Protein AF-A0ABD5CEH4-F1 (afdb_monomer)

Sequence (118 aa):
MKKGNLWGLPVNLIAFSLVAGVTTIAAFKVYGEVLLHPEQISASFDSWMLVLIAAPTFAVATLGIDLVANFVSAAFDISNVFPRHISFGKGGYIAAIIALMLYPFAPSSASIEPVSML

Nearest PDB structures (foldseek):
  7lj4-assembly1_A  TM=3.516E-01  e=2.360E+00  Homo sapiens

pLDDT: mean 81.05, std 13.63, range [36.0, 94.94]

Mean predicted aligned error: 9.22 Å

InterPro domains:
  IPR001248 Purine-cytosine permease [PF02133] (3-105)
  IPR045225 Uracil/uridine/allantoin permease [PTHR30618] (4-106)

Secondary structure (DSSP, 8-state):
--SHHHHHHHHHHHHHHHHHHHHHHHHHHHHSS---SHHHHHHT-S-HHHHHHHHHHHHHHHHHHHIIIIIHHHHHHHHHHSTTT--HHHHHHHHHHHHHHHGGGS-HHHHHHHHHT-

Solvent-accessible surface area (backbone atoms only — not comparable to full-atom values): 6765 Å² total; per-residue (Å²): 142,72,70,72,65,62,52,49,52,58,52,50,49,52,53,49,51,50,54,49,52,53,49,53,55,50,47,34,72,74,68,76,47,87,76,88,48,73,66,60,59,30,70,70,47,92,44,70,71,54,28,67,53,42,48,57,50,51,50,51,52,54,52,48,51,52,41,55,62,53,48,50,50,47,8,48,57,51,11,64,74,43,61,92,82,28,47,57,69,56,13,36,54,52,42,51,51,51,51,60,64,45,56,84,70,50,55,69,69,73,70,47,54,80,59,79,76,106

Organism: NCBI:txid60548

Radius of gyration: 19.12 Å; Cα contacts (8 Å, |Δi|>4): 57; chains: 1; bounding box: 45×41×49 Å

Foldseek 3Di:
DPPPVPCVVVVVVVVVVVVVVVVQVVLCVVPVDRDPDQLVVLVPDPDPVSNVVSNVVSVCVVCVVCCVVPLQVQLVVQCVVPVVPRDSVNSSVVSVVVCVVCVVVPPVVVVCVVPVSD

Structure (mmCIF, N/CA/C/O backbone):
data_AF-A0ABD5CEH4-F1
#
_entry.id   AF-A0ABD5CEH4-F1
#
loop_
_atom_site.group_PDB
_atom_site.id
_atom_site.type_symbol
_atom_site.label_atom_id
_atom_site.label_alt_id
_atom_site.label_comp_id
_atom_site.label_asym_id
_atom_site.label_entity_id
_atom_site.label_seq_id
_atom_site.pdbx_PDB_ins_code
_atom_site.Cartn_x
_atom_site.Cartn_y
_atom_site.Cartn_z
_atom_site.occupancy
_atom_site.B_iso_or_equiv
_atom_site.auth_seq_id
_atom_site.auth_comp_id
_atom_site.auth_asym_id
_atom_site.auth_atom_id
_atom_site.pdbx_PDB_model_num
ATOM 1 N N . MET A 1 1 ? 20.301 18.070 -3.390 1.00 50.59 1 MET A N 1
ATOM 2 C CA . MET A 1 1 ? 18.941 18.180 -2.817 1.00 50.59 1 MET A CA 1
ATOM 3 C C . MET A 1 1 ? 18.793 17.118 -1.725 1.00 50.59 1 MET A C 1
ATOM 5 O O . MET A 1 1 ? 18.650 15.957 -2.062 1.00 50.59 1 MET A O 1
ATOM 9 N N . LYS A 1 2 ? 18.974 17.451 -0.435 1.00 58.16 2 LYS A N 1
ATOM 10 C CA . LYS A 1 2 ? 18.968 16.452 0.669 1.00 58.16 2 LYS A CA 1
ATOM 11 C C . LYS A 1 2 ? 18.094 16.823 1.880 1.00 58.16 2 LYS A C 1
ATOM 13 O O . LYS A 1 2 ? 17.885 15.981 2.737 1.00 58.16 2 LYS A O 1
ATOM 18 N N . LYS A 1 3 ? 17.570 18.055 1.967 1.00 58.28 3 LYS A N 1
ATOM 19 C CA . LYS A 1 3 ? 16.818 18.533 3.147 1.00 58.28 3 LYS A CA 1
ATOM 20 C C . LYS A 1 3 ? 15.293 18.361 3.053 1.00 58.28 3 LYS A C 1
ATOM 22 O O . LYS A 1 3 ? 14.663 18.235 4.092 1.00 58.28 3 LYS A O 1
ATOM 27 N N . GLY A 1 4 ? 14.715 18.297 1.847 1.00 61.53 4 GLY A N 1
ATOM 28 C CA . GLY A 1 4 ? 13.258 18.153 1.664 1.00 61.53 4 GLY A CA 1
ATOM 29 C C . GLY A 1 4 ? 12.714 16.776 2.070 1.00 61.53 4 GLY A C 1
ATOM 30 O O . GLY A 1 4 ? 11.738 16.694 2.802 1.00 61.53 4 GLY A O 1
ATOM 31 N N . ASN A 1 5 ? 13.396 15.694 1.676 1.00 65.38 5 ASN A N 1
ATOM 32 C CA . ASN A 1 5 ? 12.988 14.321 2.011 1.00 65.38 5 ASN A CA 1
ATOM 33 C C . ASN A 1 5 ? 13.370 13.897 3.443 1.00 65.38 5 ASN A C 1
ATOM 35 O O . ASN A 1 5 ? 12.772 12.984 4.001 1.00 65.38 5 ASN A O 1
ATOM 39 N N . LEU A 1 6 ? 14.374 14.552 4.042 1.00 75.00 6 LEU A N 1
ATOM 40 C CA . LEU A 1 6 ? 14.941 14.123 5.323 1.00 75.00 6 LEU A CA 1
ATOM 41 C C . LEU A 1 6 ? 13.972 14.308 6.492 1.00 75.00 6 LEU A C 1
ATOM 43 O O . LEU A 1 6 ? 13.957 13.469 7.378 1.00 75.00 6 LEU A O 1
ATOM 47 N N . TRP A 1 7 ? 13.180 15.383 6.492 1.00 81.31 7 TRP A N 1
ATOM 48 C CA . TRP A 1 7 ? 12.156 15.620 7.516 1.00 81.31 7 TRP A CA 1
ATOM 49 C C . TRP A 1 7 ? 10.764 15.157 7.083 1.00 81.31 7 TRP A C 1
ATOM 51 O O . TRP A 1 7 ? 9.970 14.781 7.938 1.00 81.31 7 TRP A O 1
ATOM 61 N N . GLY A 1 8 ? 10.488 15.114 5.774 1.00 82.69 8 GLY A N 1
ATOM 62 C CA . GLY A 1 8 ? 9.215 14.618 5.247 1.00 82.69 8 GLY A CA 1
ATOM 63 C C . GLY A 1 8 ? 8.941 13.168 5.646 1.00 82.69 8 GLY A C 1
ATOM 64 O O . GLY A 1 8 ? 7.859 12.872 6.136 1.00 82.69 8 GLY A O 1
ATOM 65 N N . LEU A 1 9 ? 9.940 12.286 5.528 1.00 86.44 9 LEU A N 1
ATOM 66 C CA . LEU A 1 9 ? 9.807 10.885 5.937 1.00 86.44 9 LEU A CA 1
ATOM 67 C C . LEU A 1 9 ? 9.532 10.707 7.445 1.00 86.44 9 LEU A C 1
ATOM 69 O O . LEU A 1 9 ? 8.490 10.147 7.775 1.00 86.44 9 LEU A O 1
ATOM 73 N N . PRO A 1 10 ? 10.385 11.171 8.381 1.00 88.31 10 PRO A N 1
ATOM 74 C CA . PRO A 1 10 ? 10.167 10.938 9.808 1.00 88.31 10 PRO A CA 1
ATOM 75 C C . PRO A 1 10 ? 8.915 11.635 10.342 1.00 88.31 10 PRO A C 1
ATOM 77 O O . PRO A 1 10 ? 8.198 11.038 11.137 1.00 88.31 10 PRO A O 1
ATOM 80 N N . VAL A 1 11 ? 8.600 12.857 9.898 1.00 90.81 11 VAL A N 1
ATOM 81 C CA . VAL A 1 11 ? 7.387 13.556 10.356 1.00 90.81 11 VAL A CA 1
ATOM 82 C C . VAL A 1 11 ? 6.131 12.834 9.874 1.00 90.81 11 VAL A C 1
ATOM 84 O O . VAL A 1 11 ? 5.219 12.618 10.670 1.00 90.81 11 VAL A O 1
ATOM 87 N N . ASN A 1 12 ? 6.097 12.407 8.608 1.00 91.12 12 ASN A N 1
ATOM 88 C CA . ASN A 1 12 ? 4.947 11.682 8.076 1.00 91.12 12 ASN A CA 1
ATOM 89 C C . ASN A 1 12 ? 4.789 10.307 8.740 1.00 91.12 12 ASN A C 1
ATOM 91 O O . ASN A 1 12 ? 3.673 9.915 9.058 1.00 91.12 12 ASN A O 1
ATOM 95 N N . LEU A 1 13 ? 5.895 9.607 9.022 1.00 91.06 13 LEU A N 1
ATOM 96 C CA . LEU A 1 13 ? 5.869 8.330 9.741 1.00 91.06 13 LEU A CA 1
ATOM 97 C C . LEU A 1 13 ? 5.372 8.475 11.185 1.00 91.06 13 LEU A C 1
ATOM 99 O O . LEU A 1 13 ? 4.585 7.646 11.631 1.00 91.06 13 LEU A O 1
ATOM 103 N N . ILE A 1 14 ? 5.794 9.518 11.908 1.00 94.38 14 ILE A N 1
ATOM 104 C CA . ILE A 1 14 ? 5.327 9.784 13.280 1.00 94.38 14 ILE A CA 1
ATOM 105 C C . ILE A 1 14 ? 3.839 10.150 13.288 1.00 94.38 14 ILE A C 1
ATOM 107 O O . ILE A 1 14 ? 3.082 9.655 14.119 1.00 94.38 14 ILE A O 1
ATOM 111 N N . ALA A 1 15 ? 3.400 11.006 12.364 1.00 94.31 15 ALA A N 1
ATOM 112 C CA . ALA A 1 15 ? 1.989 11.363 12.252 1.00 94.31 15 ALA A CA 1
ATOM 113 C C . ALA A 1 15 ? 1.131 10.139 11.894 1.00 94.31 15 ALA A C 1
ATOM 115 O O . ALA A 1 15 ? 0.104 9.896 12.526 1.00 94.31 15 ALA A O 1
ATOM 116 N N . PHE A 1 16 ? 1.581 9.338 10.925 1.00 90.06 16 PHE A N 1
ATOM 117 C CA . PHE A 1 16 ? 0.907 8.110 10.519 1.00 90.06 16 PHE A CA 1
ATOM 118 C C . PHE A 1 16 ? 0.815 7.103 11.669 1.00 90.06 16 PHE A C 1
ATOM 120 O O . PHE A 1 16 ? -0.263 6.572 11.922 1.00 90.06 16 PHE A O 1
ATOM 127 N N . SER A 1 17 ? 1.905 6.875 12.411 1.00 92.94 17 SER A N 1
ATOM 128 C CA . SER A 1 17 ? 1.906 5.931 13.534 1.00 92.94 17 SER A CA 1
ATOM 129 C C . SER A 1 17 ? 1.004 6.380 14.684 1.00 92.94 17 SER A C 1
ATOM 131 O O . SER A 1 17 ? 0.337 5.542 15.290 1.00 92.94 17 SER A O 1
ATOM 133 N N . LEU A 1 18 ? 0.913 7.689 14.950 1.00 94.94 18 LEU A N 1
ATOM 134 C CA . LEU A 1 18 ? -0.037 8.243 15.916 1.00 94.94 18 LEU A CA 1
ATOM 135 C C . LEU A 1 18 ? -1.486 7.996 15.491 1.00 94.94 18 LEU A C 1
ATOM 137 O O . LEU A 1 18 ? -2.273 7.495 16.292 1.00 94.9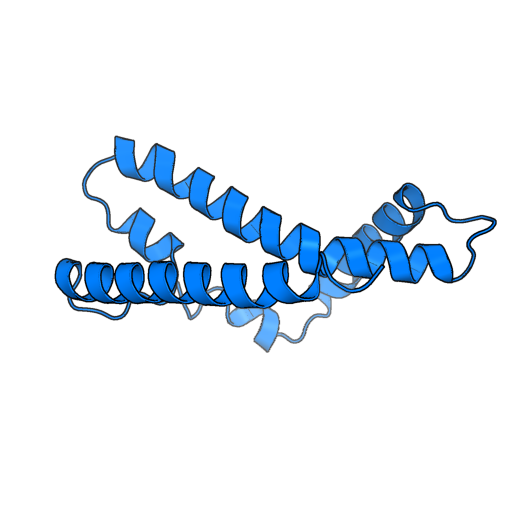4 18 LEU A O 1
ATOM 141 N N . VAL A 1 19 ? -1.841 8.316 14.243 1.00 91.19 19 VAL A N 1
ATOM 142 C CA . VAL A 1 19 ? -3.203 8.098 13.725 1.00 91.19 19 VAL A CA 1
ATOM 143 C C . VAL A 1 19 ? -3.554 6.611 13.738 1.00 91.19 19 VAL A C 1
ATOM 145 O O . VAL A 1 19 ? -4.631 6.249 14.211 1.00 91.19 19 VAL A O 1
ATOM 148 N N . ALA A 1 20 ? -2.640 5.750 13.286 1.00 88.50 20 ALA A N 1
ATOM 149 C CA . ALA A 1 20 ? -2.818 4.303 13.312 1.00 88.50 20 ALA A CA 1
ATOM 150 C C . ALA A 1 20 ? -3.047 3.800 14.746 1.00 88.50 20 ALA A C 1
ATOM 152 O O . ALA A 1 20 ? -4.0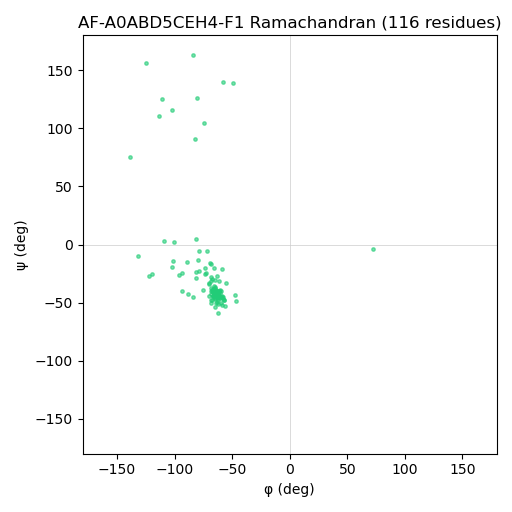65 3.169 15.015 1.00 88.50 20 ALA A O 1
ATOM 153 N N . GLY A 1 21 ? -2.172 4.163 15.691 1.00 90.06 21 GLY A N 1
ATOM 154 C CA . GLY A 1 21 ? -2.283 3.742 17.089 1.00 90.06 21 GLY A CA 1
ATOM 155 C C . GLY A 1 21 ? -3.570 4.216 17.768 1.00 90.06 21 GLY A C 1
ATOM 156 O O . GLY A 1 21 ? -4.240 3.426 18.432 1.00 90.06 21 GLY A O 1
ATOM 157 N N . VAL A 1 22 ? -3.964 5.479 17.572 1.00 91.56 22 VAL A N 1
ATOM 158 C CA . VAL A 1 22 ? -5.229 6.011 18.110 1.00 91.56 22 VAL A CA 1
ATOM 159 C C . VAL A 1 22 ? -6.428 5.267 17.521 1.00 91.56 22 VAL A C 1
ATOM 161 O O . VAL A 1 22 ? -7.344 4.913 18.263 1.00 91.56 22 VAL A O 1
ATOM 164 N N . THR A 1 23 ? -6.407 4.983 16.217 1.00 86.19 23 THR A N 1
ATOM 165 C CA . THR A 1 23 ? -7.488 4.258 15.536 1.00 86.19 23 THR A CA 1
ATOM 166 C C . THR A 1 23 ? -7.599 2.821 16.044 1.00 86.19 23 THR A C 1
ATOM 168 O O . THR A 1 23 ? -8.701 2.382 16.360 1.00 86.19 23 THR A O 1
ATOM 171 N N . THR A 1 24 ? -6.480 2.111 16.229 1.00 84.88 24 THR A N 1
ATOM 172 C CA . THR A 1 24 ? -6.469 0.754 16.802 1.00 84.88 24 THR A CA 1
ATOM 173 C C . THR A 1 24 ? -7.002 0.733 18.236 1.00 84.88 24 THR A C 1
ATOM 175 O O . THR A 1 24 ? -7.828 -0.111 18.574 1.00 84.88 24 THR A O 1
ATOM 178 N N . ILE A 1 25 ? -6.588 1.684 19.083 1.00 88.12 25 ILE A N 1
ATOM 179 C CA . ILE A 1 25 ? -7.075 1.781 20.471 1.00 88.12 25 ILE A CA 1
ATOM 180 C C . ILE A 1 25 ? -8.579 2.085 20.505 1.00 88.12 25 ILE A C 1
ATOM 182 O O . ILE A 1 25 ? -9.308 1.520 21.323 1.00 88.12 25 ILE A O 1
ATOM 186 N N . ALA A 1 26 ? -9.053 2.976 19.631 1.00 86.06 26 ALA A N 1
ATOM 187 C CA . ALA A 1 26 ? -10.469 3.307 19.522 1.00 86.06 26 ALA A CA 1
ATOM 188 C C . ALA A 1 26 ? -11.293 2.104 19.041 1.00 86.06 26 ALA A C 1
ATOM 190 O O . ALA A 1 26 ? -12.306 1.788 19.661 1.00 86.06 26 ALA A O 1
ATOM 191 N N . ALA A 1 27 ? -10.831 1.395 18.007 1.00 81.31 27 ALA A N 1
ATOM 192 C CA . ALA A 1 27 ? -11.478 0.187 17.503 1.00 81.31 27 ALA A CA 1
ATOM 193 C C . ALA A 1 27 ? -11.574 -0.898 18.587 1.00 81.31 27 ALA A C 1
ATOM 195 O O . ALA A 1 27 ? -12.655 -1.436 18.811 1.00 81.31 27 ALA A O 1
ATOM 196 N N . PHE A 1 28 ? -10.495 -1.138 19.342 1.00 82.81 28 PHE A N 1
ATOM 197 C CA . PHE A 1 28 ? -10.503 -2.091 20.457 1.00 82.81 28 PHE A CA 1
ATOM 198 C C . PHE A 1 28 ? -11.529 -1.725 21.541 1.00 82.81 28 PHE A C 1
ATOM 200 O O . PHE A 1 28 ? -12.228 -2.593 22.056 1.00 82.81 28 PHE A O 1
ATOM 207 N N . LYS A 1 29 ? -11.672 -0.433 21.874 1.00 85.25 29 LYS A N 1
ATOM 208 C CA . LYS A 1 29 ? -12.681 0.022 22.846 1.00 85.25 29 LYS A CA 1
ATOM 209 C C . LYS A 1 29 ? -14.123 -0.140 22.361 1.00 85.25 29 LYS A C 1
ATOM 211 O O . LYS A 1 29 ? -15.004 -0.278 23.203 1.00 85.25 29 LYS A O 1
ATOM 216 N N . VAL A 1 30 ? -14.363 -0.062 21.052 1.00 83.19 30 VAL A N 1
ATOM 217 C CA . VAL A 1 30 ? -15.708 -0.154 20.462 1.00 83.19 30 VAL A CA 1
ATOM 218 C C . VAL A 1 30 ? -16.125 -1.610 20.261 1.00 83.19 30 VAL A C 1
ATOM 220 O O . VAL A 1 30 ? -17.243 -1.964 20.621 1.00 83.19 30 VAL A O 1
ATOM 223 N N . TYR A 1 31 ? -15.233 -2.448 19.729 1.00 79.38 31 TYR A N 1
ATOM 224 C CA . TYR A 1 31 ? -15.564 -3.813 19.306 1.00 79.38 31 TYR A CA 1
ATOM 225 C C . TYR A 1 31 ? -15.131 -4.902 20.298 1.00 79.38 31 TYR A C 1
ATOM 227 O O . TYR A 1 31 ? -15.594 -6.031 20.202 1.00 79.38 31 TYR A O 1
ATOM 235 N N . GLY A 1 32 ? -14.270 -4.595 21.276 1.00 78.19 32 GLY A N 1
ATOM 236 C CA . GLY A 1 32 ? -13.832 -5.554 22.304 1.00 78.19 32 GLY A CA 1
ATOM 237 C C . GLY A 1 32 ? -12.873 -6.645 21.810 1.00 78.19 32 GLY A C 1
ATOM 238 O O . GLY A 1 32 ? -12.352 -7.414 22.617 1.00 78.19 32 GLY A 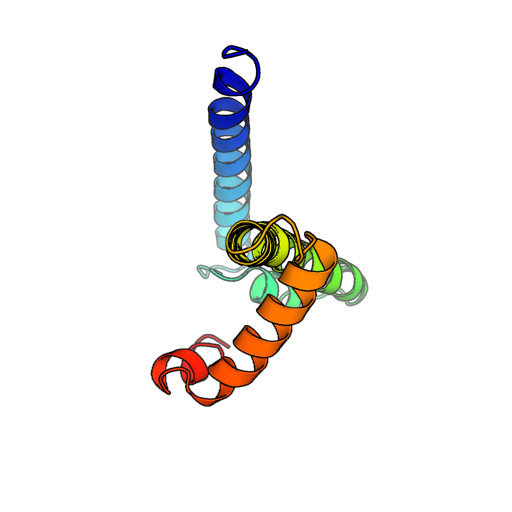O 1
ATOM 239 N N . GLU A 1 33 ? -12.593 -6.680 20.511 1.00 77.06 33 GLU A N 1
ATOM 240 C CA . GLU A 1 33 ? -11.649 -7.577 19.857 1.00 77.06 33 GLU A CA 1
ATOM 241 C C . GLU A 1 33 ? -10.611 -6.788 19.052 1.00 77.06 33 GLU A C 1
ATOM 243 O O . GLU A 1 33 ? -10.809 -5.625 18.682 1.00 77.06 33 GLU A O 1
ATOM 248 N N . VAL A 1 34 ? -9.454 -7.405 18.819 1.00 71.44 34 VAL A N 1
ATOM 249 C CA . VAL A 1 34 ? -8.390 -6.790 18.025 1.00 71.44 34 VAL A CA 1
ATOM 250 C C . VAL A 1 34 ? -8.709 -7.013 16.551 1.00 71.44 34 VAL A C 1
ATOM 252 O O . VAL A 1 34 ? -8.308 -8.014 15.966 1.00 71.44 34 VAL A O 1
ATOM 255 N N . LEU A 1 35 ? -9.433 -6.066 15.955 1.00 70.75 35 LEU A N 1
ATOM 256 C CA . LEU A 1 35 ? -9.642 -6.022 14.510 1.00 70.75 35 LEU A CA 1
ATOM 257 C C . LEU A 1 35 ? -8.352 -5.542 13.839 1.00 70.75 35 LEU A C 1
ATOM 259 O O . LEU A 1 35 ? -7.991 -4.365 13.919 1.00 70.75 35 LEU A O 1
ATOM 263 N N . LEU A 1 36 ? -7.631 -6.480 13.224 1.00 69.25 36 LEU A N 1
ATOM 264 C CA . LEU A 1 36 ? -6.368 -6.212 12.530 1.00 69.25 36 LEU A CA 1
ATOM 265 C C . LEU A 1 36 ? -6.590 -5.672 11.116 1.00 69.25 36 LEU A C 1
ATOM 267 O O . LEU A 1 36 ? -5.724 -4.978 10.584 1.00 69.25 36 LEU A O 1
ATOM 271 N N . HIS A 1 37 ? -7.755 -5.959 10.537 1.00 70.06 37 HIS A N 1
ATOM 272 C CA . HIS A 1 37 ? -8.065 -5.634 9.157 1.00 70.06 37 HIS A CA 1
ATOM 273 C C . HIS A 1 37 ? -9.132 -4.527 9.066 1.00 70.06 37 HIS A C 1
ATOM 275 O O . HIS A 1 37 ? -10.211 -4.648 9.656 1.00 70.06 37 HIS A O 1
ATOM 281 N N . PRO A 1 38 ? -8.865 -3.423 8.346 1.00 67.00 38 PRO A N 1
ATOM 282 C CA . PRO A 1 38 ? -9.788 -2.291 8.245 1.00 67.00 38 PRO A CA 1
ATOM 283 C C . PRO A 1 38 ? -11.123 -2.638 7.565 1.00 67.00 38 PRO A C 1
ATOM 285 O O . PRO A 1 38 ? -12.151 -2.030 7.867 1.00 67.00 38 PRO A O 1
ATOM 288 N N . GLU A 1 39 ? -11.146 -3.638 6.688 1.00 74.19 39 GLU A N 1
ATOM 289 C CA . GLU A 1 39 ? -12.360 -4.154 6.058 1.00 74.19 39 GLU A CA 1
ATOM 290 C C . GLU A 1 39 ? -13.316 -4.788 7.075 1.00 74.19 39 GLU A C 1
ATOM 292 O O . GLU A 1 39 ? -14.523 -4.547 6.995 1.00 74.19 39 GLU A O 1
ATOM 297 N N . GLN A 1 40 ? -12.790 -5.491 8.084 1.00 73.44 40 GLN A N 1
ATOM 298 C CA . GLN A 1 40 ? -13.589 -6.076 9.164 1.00 73.44 40 GLN A CA 1
ATOM 299 C C . GLN A 1 40 ? -14.265 -4.972 9.986 1.00 73.44 40 GLN A C 1
ATOM 301 O O . GLN A 1 40 ? -15.446 -5.063 10.301 1.00 73.44 40 GLN A O 1
ATOM 306 N N . ILE A 1 41 ? -13.558 -3.864 10.232 1.00 75.19 41 ILE A N 1
ATOM 307 C CA . ILE A 1 41 ? -14.113 -2.686 10.918 1.00 75.19 41 ILE A CA 1
ATOM 308 C C . ILE A 1 41 ? -15.278 -2.083 10.123 1.00 75.19 41 ILE A C 1
ATOM 310 O O . ILE A 1 41 ? -16.274 -1.671 10.714 1.00 75.19 41 ILE A O 1
ATOM 314 N N . SER A 1 42 ? -15.163 -2.029 8.791 1.00 74.69 42 SER A N 1
ATOM 315 C CA . SER A 1 42 ? -16.221 -1.484 7.934 1.00 74.69 42 SER A CA 1
ATOM 316 C C . SER A 1 42 ? -17.467 -2.372 7.875 1.00 74.69 42 SER A C 1
ATOM 318 O O . SER A 1 42 ? -18.575 -1.847 7.787 1.00 74.69 42 SER A O 1
ATOM 320 N N . ALA A 1 43 ? -17.293 -3.695 7.954 1.00 75.25 43 ALA A N 1
ATOM 321 C CA . ALA A 1 43 ? -18.384 -4.667 7.960 1.00 75.25 43 ALA A CA 1
ATOM 322 C C . ALA A 1 43 ? -19.152 -4.685 9.292 1.00 75.25 43 ALA A C 1
ATOM 324 O O . ALA A 1 43 ? -20.339 -5.001 9.309 1.00 75.25 43 ALA A O 1
ATOM 325 N N . SER A 1 44 ? -18.499 -4.288 10.386 1.00 74.94 44 SER A N 1
ATOM 326 C CA . SER A 1 44 ? -19.091 -4.214 11.727 1.00 74.94 44 SER A CA 1
ATOM 327 C C . SER A 1 44 ? -19.912 -2.942 11.990 1.00 74.94 44 SER A C 1
ATOM 329 O O . SER A 1 44 ? -20.360 -2.727 13.114 1.00 74.94 44 SER A O 1
ATOM 331 N N . PHE A 1 45 ? -20.117 -2.073 10.992 1.00 81.81 45 PHE A N 1
ATOM 332 C CA . PHE A 1 45 ? -20.956 -0.882 11.148 1.00 81.81 45 PHE A CA 1
ATOM 333 C C . PHE A 1 45 ? -22.452 -1.202 11.013 1.00 81.81 45 PHE A C 1
ATOM 335 O O . PHE A 1 45 ? -22.909 -1.656 9.968 1.00 81.81 45 PHE A O 1
ATOM 342 N N . ASP A 1 46 ? -23.246 -0.812 12.013 1.00 79.19 46 ASP A N 1
ATOM 343 C CA . ASP A 1 46 ? -24.711 -0.987 12.006 1.00 79.19 46 ASP A CA 1
ATOM 344 C C . ASP A 1 46 ? -25.447 -0.100 10.978 1.00 79.19 46 ASP A C 1
ATOM 346 O O . ASP A 1 46 ? -26.621 -0.312 10.669 1.00 79.19 46 ASP A O 1
ATOM 350 N N . SER A 1 47 ? -24.783 0.932 10.444 1.00 88.19 47 SER A N 1
ATOM 351 C CA . SER A 1 47 ? -25.378 1.881 9.496 1.00 88.19 47 SER A CA 1
ATOM 352 C C . SER A 1 47 ? -24.950 1.588 8.064 1.00 88.19 47 SER A C 1
ATOM 354 O O . SER A 1 47 ? -23.791 1.790 7.697 1.00 88.19 47 SER A O 1
ATOM 356 N N . TRP A 1 48 ? -25.914 1.229 7.213 1.00 84.81 48 TRP A N 1
ATOM 357 C CA . TRP A 1 48 ? -25.684 0.963 5.787 1.00 84.81 48 TRP A CA 1
ATOM 358 C C . TRP A 1 48 ? -25.006 2.134 5.051 1.00 84.81 48 TRP A C 1
ATOM 360 O O . TRP A 1 48 ? -24.206 1.913 4.145 1.00 84.81 48 TRP A O 1
ATOM 370 N N . MET A 1 49 ? -25.283 3.380 5.457 1.00 89.25 49 MET A N 1
ATOM 371 C CA . MET A 1 49 ? -24.660 4.575 4.875 1.00 89.25 49 MET A CA 1
ATOM 372 C C . MET A 1 49 ? -23.161 4.635 5.203 1.00 89.25 49 MET A C 1
ATOM 374 O O . MET A 1 49 ? -22.353 4.998 4.351 1.00 89.25 49 MET A O 1
ATOM 378 N N . LEU A 1 50 ? -22.783 4.262 6.432 1.00 87.12 50 LEU A N 1
ATOM 379 C CA . LEU A 1 50 ? -21.381 4.216 6.849 1.00 87.12 50 LEU A CA 1
ATOM 380 C C . LEU A 1 50 ? -20.636 3.103 6.118 1.00 87.12 50 LEU A C 1
ATOM 382 O O . LEU A 1 50 ? -19.543 3.353 5.620 1.00 87.12 50 LEU A O 1
ATOM 386 N N . VAL A 1 51 ? -21.246 1.923 5.978 1.00 87.56 51 VAL A N 1
ATOM 387 C CA . VAL A 1 51 ? -20.683 0.810 5.196 1.00 87.56 51 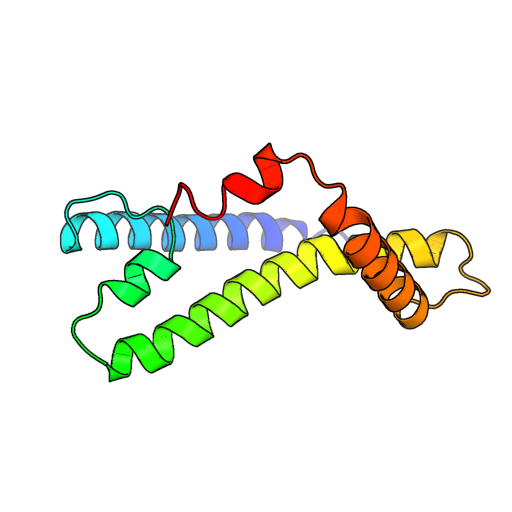VAL A CA 1
ATOM 388 C C . VAL A 1 51 ? -20.435 1.238 3.747 1.00 87.56 51 VAL A C 1
ATOM 390 O O . VAL A 1 51 ? -19.341 1.032 3.222 1.00 87.56 51 VAL A O 1
ATOM 393 N N . LEU A 1 52 ? -21.415 1.896 3.114 1.00 88.50 52 LEU A N 1
ATOM 394 C CA . LEU A 1 52 ? -21.334 2.317 1.713 1.00 88.50 52 LEU A CA 1
ATOM 395 C C . LEU A 1 52 ? -20.189 3.303 1.445 1.00 88.50 52 LEU A C 1
ATOM 397 O O . LEU A 1 52 ? -19.633 3.302 0.353 1.00 88.50 52 LEU A O 1
ATOM 401 N N . ILE A 1 53 ? -19.836 4.144 2.417 1.00 89.81 53 ILE A N 1
ATOM 402 C CA . ILE A 1 53 ? -18.733 5.106 2.284 1.00 89.81 53 ILE A CA 1
ATOM 403 C C . ILE A 1 53 ? -17.405 4.468 2.709 1.00 89.81 53 ILE A C 1
ATOM 405 O O . ILE A 1 53 ? -16.384 4.649 2.042 1.00 89.81 53 ILE A O 1
ATOM 409 N N . ALA A 1 54 ? -17.404 3.709 3.804 1.00 86.44 54 ALA A N 1
ATOM 410 C CA . ALA A 1 54 ? -16.198 3.134 4.385 1.00 86.44 54 ALA A CA 1
ATOM 411 C C . ALA A 1 54 ? -15.588 2.048 3.497 1.00 86.44 54 ALA A C 1
ATOM 413 O O . ALA A 1 54 ? -14.392 2.106 3.222 1.00 86.44 54 ALA A O 1
ATOM 414 N N . ALA A 1 55 ? -16.393 1.108 2.998 1.00 85.50 55 ALA A N 1
ATOM 415 C CA . ALA A 1 55 ? -15.909 0.001 2.178 1.00 85.50 55 ALA A CA 1
ATOM 416 C C . ALA A 1 55 ? -15.124 0.462 0.928 1.00 85.50 55 ALA A C 1
ATOM 418 O O . ALA A 1 55 ? -13.974 0.045 0.773 1.00 85.50 55 ALA A O 1
ATOM 419 N N . PRO A 1 56 ? -15.641 1.358 0.057 1.00 88.62 56 PRO A N 1
ATOM 420 C CA . PRO A 1 56 ? -14.868 1.840 -1.086 1.00 88.62 56 PRO A CA 1
ATOM 421 C C . PRO A 1 56 ? -13.692 2.726 -0.671 1.00 88.62 56 PRO A C 1
ATOM 423 O O . PRO A 1 56 ? -12.663 2.696 -1.338 1.00 88.62 56 PRO A O 1
ATOM 426 N N . THR A 1 57 ? -13.800 3.485 0.425 1.00 89.88 57 THR A N 1
ATOM 427 C CA . THR A 1 57 ? -12.681 4.300 0.925 1.00 89.88 57 THR A CA 1
ATOM 428 C C . THR A 1 57 ? -11.505 3.417 1.329 1.00 89.88 57 THR A C 1
ATOM 430 O O . THR A 1 57 ? -10.381 3.668 0.898 1.00 89.88 57 THR A O 1
ATOM 433 N N . PHE A 1 58 ? -11.757 2.359 2.102 1.00 84.81 58 PHE A N 1
ATOM 434 C CA . PHE A 1 58 ? -10.724 1.403 2.490 1.00 84.81 58 PHE A CA 1
ATOM 435 C C . PHE A 1 58 ? -10.196 0.624 1.291 1.00 84.81 58 PHE A C 1
ATOM 437 O O . PHE A 1 58 ? -8.983 0.528 1.133 1.00 84.81 58 PHE A O 1
ATOM 444 N N . ALA A 1 59 ? -11.071 0.156 0.396 1.00 85.88 59 ALA A N 1
ATOM 445 C CA . ALA A 1 59 ? -10.644 -0.534 -0.816 1.00 85.88 59 ALA A CA 1
ATOM 446 C C . ALA A 1 59 ? -9.702 0.339 -1.663 1.00 85.88 59 ALA A C 1
ATOM 448 O O . ALA A 1 59 ? -8.632 -0.113 -2.057 1.00 85.88 59 ALA A O 1
ATOM 449 N N . VAL A 1 60 ? -10.056 1.605 -1.903 1.00 90.12 60 VAL A N 1
ATOM 450 C CA . VAL A 1 60 ? -9.215 2.539 -2.667 1.00 90.12 60 VAL A CA 1
ATOM 451 C C . VAL A 1 60 ? -7.929 2.884 -1.919 1.00 90.12 60 VAL A C 1
ATOM 453 O O . VAL A 1 60 ? -6.883 2.981 -2.555 1.00 90.12 60 VAL A O 1
ATOM 456 N N . ALA A 1 61 ? -7.971 3.058 -0.596 1.00 88.38 61 ALA A N 1
ATOM 457 C CA . ALA A 1 61 ? -6.780 3.352 0.197 1.00 88.38 61 ALA A CA 1
ATOM 458 C C . ALA A 1 61 ? -5.774 2.191 0.160 1.00 88.38 61 ALA A C 1
ATOM 460 O O . ALA A 1 61 ? -4.611 2.411 -0.175 1.00 88.38 61 ALA A O 1
ATOM 461 N N . THR A 1 62 ? -6.224 0.965 0.434 1.00 83.38 62 THR A N 1
ATOM 462 C CA . THR A 1 62 ? -5.376 -0.235 0.434 1.00 83.38 62 THR A CA 1
ATOM 463 C C . THR A 1 62 ? -4.846 -0.522 -0.968 1.00 83.38 62 THR A C 1
ATOM 465 O O . THR A 1 62 ? -3.634 -0.542 -1.174 1.00 83.38 62 THR A O 1
ATOM 468 N N . LEU A 1 63 ? -5.734 -0.618 -1.969 1.00 86.12 63 LEU A N 1
ATOM 469 C CA . LEU A 1 63 ? -5.320 -0.853 -3.355 1.00 86.12 63 LEU A CA 1
ATOM 470 C C . LEU A 1 63 ? -4.413 0.263 -3.870 1.00 86.12 63 LEU A C 1
ATOM 472 O O . LEU A 1 63 ? -3.457 -0.011 -4.581 1.00 86.12 63 LEU A O 1
ATOM 476 N N . GLY A 1 64 ? -4.695 1.518 -3.525 1.00 87.62 64 GLY A N 1
ATOM 477 C CA . GLY A 1 64 ? -3.908 2.662 -3.965 1.00 87.62 64 GLY A CA 1
ATOM 478 C C . GLY A 1 64 ? -2.485 2.634 -3.419 1.00 87.62 64 GLY A C 1
ATOM 479 O O . GLY A 1 64 ? -1.539 2.823 -4.182 1.00 87.62 64 GLY A O 1
ATOM 480 N N . ILE A 1 65 ? -2.322 2.376 -2.119 1.00 86.75 65 ILE A N 1
ATOM 481 C CA . ILE A 1 65 ? -1.004 2.328 -1.475 1.00 86.75 65 ILE A CA 1
ATOM 482 C C . ILE A 1 65 ? -0.206 1.127 -1.988 1.00 86.75 65 ILE A C 1
ATOM 484 O O . ILE A 1 65 ? 0.938 1.308 -2.407 1.00 86.75 65 ILE A O 1
ATOM 488 N N . ASP A 1 66 ? -0.807 -0.064 -2.032 1.00 85.06 66 ASP A N 1
ATOM 489 C CA . ASP A 1 66 ? -0.118 -1.285 -2.463 1.00 85.06 66 ASP A CA 1
ATOM 490 C C . ASP A 1 66 ? 0.221 -1.261 -3.955 1.00 85.06 66 ASP A C 1
ATOM 492 O O . ASP A 1 66 ? 1.323 -1.655 -4.348 1.00 85.06 66 ASP A O 1
ATOM 496 N N . LEU A 1 67 ? -0.687 -0.747 -4.795 1.00 87.44 67 LEU A N 1
ATOM 497 C CA . LEU A 1 67 ? -0.429 -0.561 -6.220 1.00 87.44 67 LEU A CA 1
ATOM 498 C C . LEU A 1 67 ? 0.716 0.431 -6.410 1.00 87.44 67 LEU A C 1
ATOM 500 O O . LEU A 1 67 ? 1.687 0.127 -7.092 1.00 87.44 67 LEU A O 1
ATOM 504 N N . VAL A 1 68 ? 0.665 1.608 -5.789 1.00 86.69 68 VAL A N 1
ATOM 505 C CA .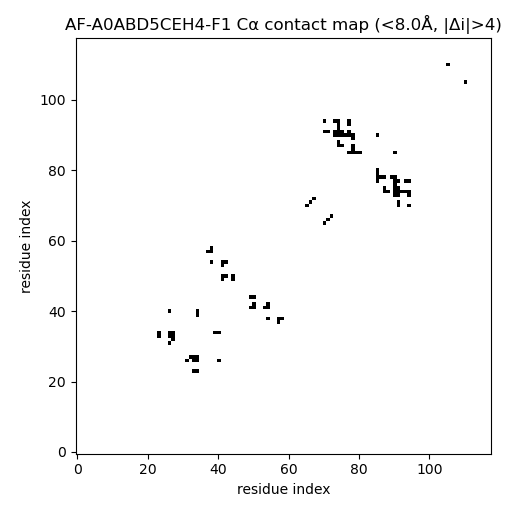 VAL A 1 68 ? 1.736 2.594 -5.970 1.00 86.69 68 VAL A CA 1
ATOM 506 C C . VAL A 1 68 ? 3.069 2.075 -5.428 1.00 86.69 68 VAL A C 1
ATOM 508 O O . VAL A 1 68 ? 4.088 2.263 -6.084 1.00 86.69 68 VAL A O 1
ATOM 511 N N . ALA A 1 69 ? 3.090 1.390 -4.286 1.00 87.62 69 ALA A N 1
ATOM 512 C CA . ALA A 1 69 ? 4.328 0.883 -3.703 1.00 87.62 69 ALA A CA 1
ATOM 513 C C . ALA A 1 69 ? 4.953 -0.246 -4.541 1.00 87.62 69 ALA A C 1
ATOM 515 O O . ALA A 1 69 ? 6.133 -0.180 -4.888 1.00 87.62 69 ALA A O 1
ATOM 516 N N . ASN A 1 70 ? 4.165 -1.261 -4.904 1.00 87.44 70 ASN A N 1
ATOM 517 C CA . ASN A 1 70 ? 4.685 -2.486 -5.510 1.00 87.44 70 ASN A CA 1
ATOM 518 C C . ASN A 1 70 ? 4.676 -2.443 -7.047 1.00 87.44 70 ASN A C 1
ATOM 520 O O . ASN A 1 70 ? 5.638 -2.875 -7.686 1.00 87.44 70 ASN A O 1
ATOM 524 N N . PHE A 1 71 ? 3.627 -1.893 -7.671 1.00 90.69 71 PHE A N 1
ATOM 525 C CA . PHE A 1 71 ? 3.512 -1.863 -9.136 1.00 90.69 71 PHE A CA 1
ATOM 526 C C . PHE A 1 71 ? 4.423 -0.813 -9.771 1.00 90.69 71 PHE A C 1
ATOM 528 O O . PHE A 1 71 ? 5.035 -1.082 -10.804 1.00 90.69 71 PHE A O 1
ATOM 535 N N . VAL A 1 72 ? 4.562 0.370 -9.161 1.00 89.19 72 VAL A N 1
ATOM 536 C CA . VAL A 1 72 ? 5.414 1.434 -9.722 1.00 89.19 72 VAL A CA 1
ATOM 537 C C . VAL A 1 72 ? 6.877 1.003 -9.738 1.00 89.19 72 VAL A C 1
ATOM 539 O O . VAL A 1 72 ? 7.532 1.190 -10.761 1.00 89.19 72 VAL A O 1
ATOM 542 N N . SER A 1 73 ? 7.375 0.377 -8.663 1.00 91.00 73 SER A N 1
ATOM 543 C CA . SER A 1 73 ? 8.745 -0.154 -8.631 1.00 91.00 73 SER A CA 1
ATOM 544 C C . SER A 1 73 ? 8.960 -1.196 -9.727 1.00 91.00 73 SER A C 1
ATOM 546 O O . SER A 1 73 ? 9.868 -1.039 -10.535 1.00 91.00 73 SER A O 1
ATOM 548 N N . ALA A 1 74 ? 8.074 -2.193 -9.840 1.00 89.69 74 ALA A N 1
ATOM 549 C CA . ALA A 1 74 ? 8.184 -3.231 -10.867 1.00 89.69 74 ALA A CA 1
ATOM 550 C C . ALA A 1 74 ? 8.141 -2.661 -12.299 1.00 89.69 74 ALA A C 1
ATOM 552 O O . ALA A 1 74 ? 8.918 -3.062 -13.168 1.00 89.69 74 ALA A O 1
ATOM 553 N N . ALA A 1 75 ? 7.262 -1.688 -12.555 1.00 91.44 75 ALA A N 1
ATOM 554 C CA . ALA A 1 75 ? 7.178 -1.010 -13.845 1.00 91.44 75 ALA A CA 1
ATOM 555 C C . ALA A 1 75 ? 8.467 -0.235 -14.173 1.00 91.44 75 ALA A C 1
ATOM 557 O O . ALA A 1 75 ? 8.922 -0.250 -15.324 1.00 91.44 75 ALA A O 1
ATOM 558 N N . PHE A 1 76 ? 9.074 0.420 -13.177 1.00 92.56 76 PHE A N 1
ATOM 559 C CA . PHE A 1 76 ? 10.370 1.082 -13.327 1.00 92.56 76 PHE A CA 1
ATOM 560 C C . PHE A 1 76 ? 11.505 0.087 -13.563 1.00 92.56 76 PHE A C 1
ATOM 562 O O . PHE A 1 76 ? 12.295 0.308 -14.482 1.00 92.56 76 PHE A O 1
ATOM 569 N N . ASP A 1 77 ? 11.551 -1.012 -12.811 1.00 92.62 77 ASP A N 1
ATOM 570 C CA . ASP A 1 77 ? 12.576 -2.046 -12.944 1.00 92.62 77 ASP A CA 1
ATOM 571 C C . ASP A 1 77 ? 12.598 -2.611 -14.370 1.00 92.62 77 ASP A C 1
ATOM 573 O O . ASP A 1 77 ? 13.649 -2.628 -15.010 1.00 92.62 77 ASP A O 1
ATOM 577 N N . ILE A 1 78 ? 11.431 -2.957 -14.932 1.00 91.31 78 ILE A N 1
ATOM 578 C CA . ILE A 1 78 ? 11.309 -3.465 -16.311 1.00 91.31 78 ILE A CA 1
ATOM 579 C C . ILE A 1 78 ? 11.675 -2.399 -17.348 1.00 91.31 78 ILE A C 1
ATOM 581 O O . ILE A 1 78 ? 12.354 -2.686 -18.338 1.00 91.31 78 ILE A O 1
ATOM 585 N N . SER A 1 79 ? 11.255 -1.153 -17.129 1.00 90.88 79 SER A N 1
ATOM 586 C CA . SER A 1 79 ? 11.580 -0.049 -18.041 1.00 90.88 79 SER A CA 1
ATOM 587 C C . SER A 1 79 ? 13.081 0.241 -18.077 1.00 90.88 79 SER A C 1
ATOM 589 O O . SER A 1 79 ? 13.611 0.636 -19.114 1.00 90.88 79 SER A O 1
ATOM 591 N N . ASN A 1 80 ? 13.785 -0.001 -16.970 1.00 91.62 80 ASN A N 1
ATOM 592 C CA . ASN A 1 80 ? 15.222 0.218 -16.866 1.00 91.62 80 ASN A CA 1
ATOM 593 C C . ASN A 1 80 ? 16.067 -0.912 -17.488 1.00 91.62 80 ASN A C 1
ATOM 595 O O . ASN A 1 80 ? 17.254 -0.705 -17.733 1.00 91.62 80 ASN A O 1
ATOM 599 N N . VAL A 1 81 ? 15.481 -2.076 -17.806 1.00 90.31 81 VAL A N 1
ATOM 600 C CA . VAL A 1 81 ? 16.194 -3.168 -18.503 1.00 90.31 81 VAL A CA 1
ATOM 601 C C . VAL A 1 81 ? 16.576 -2.753 -19.929 1.00 90.31 81 VAL A C 1
ATOM 603 O O . VAL A 1 81 ? 17.702 -2.977 -20.366 1.00 90.31 81 VAL A O 1
ATOM 606 N N . PHE A 1 82 ? 15.661 -2.104 -20.656 1.00 88.56 82 PHE A N 1
ATOM 607 C CA . PHE A 1 82 ? 15.914 -1.570 -22.001 1.00 88.56 82 PHE A CA 1
ATOM 608 C C . PHE A 1 82 ? 15.274 -0.182 -22.171 1.00 88.56 82 PHE A C 1
ATOM 610 O O . PHE A 1 82 ? 14.286 -0.036 -22.901 1.00 88.56 82 PHE A O 1
ATOM 617 N N . PRO A 1 83 ? 15.870 0.874 -21.584 1.00 83.75 83 PRO A N 1
ATOM 618 C CA . PRO A 1 83 ? 15.255 2.203 -21.497 1.00 83.75 83 PRO A CA 1
ATOM 619 C C . PRO A 1 83 ? 15.068 2.888 -22.858 1.00 83.75 83 PRO A C 1
ATOM 621 O O . PRO A 1 83 ? 14.242 3.784 -23.002 1.00 83.75 83 PRO A O 1
ATOM 624 N N . ARG A 1 84 ? 15.805 2.455 -23.891 1.00 86.19 84 ARG A N 1
ATOM 625 C CA . ARG A 1 84 ? 15.626 2.938 -25.272 1.00 86.19 84 ARG A CA 1
ATOM 626 C C . ARG A 1 84 ? 14.368 2.400 -25.964 1.00 86.19 84 ARG A C 1
ATOM 628 O O . ARG A 1 84 ? 13.937 2.998 -26.942 1.00 86.19 84 ARG A O 1
ATOM 635 N N . HIS A 1 85 ? 13.797 1.292 -25.489 1.00 86.75 85 HIS A N 1
ATOM 636 C CA . HIS A 1 85 ? 12.696 0.590 -26.167 1.00 86.75 85 HIS A CA 1
ATOM 637 C C . HIS A 1 85 ? 11.442 0.444 -25.291 1.00 86.75 85 HIS A C 1
ATOM 639 O O . HIS A 1 85 ? 10.323 0.375 -25.817 1.00 86.75 85 HIS A O 1
ATOM 645 N N . ILE A 1 86 ? 11.615 0.424 -23.967 1.00 89.12 86 ILE A N 1
ATOM 646 C CA . ILE A 1 86 ? 10.558 0.209 -22.981 1.00 89.12 86 ILE A CA 1
ATOM 647 C C . ILE A 1 86 ? 10.372 1.497 -22.176 1.00 89.12 86 ILE A C 1
ATOM 649 O O . ILE A 1 86 ? 11.236 1.901 -21.406 1.00 89.12 86 ILE A O 1
ATOM 653 N N . SER A 1 87 ? 9.233 2.157 -22.377 1.00 90.75 87 SER A N 1
ATOM 654 C CA . SER A 1 87 ? 8.803 3.287 -21.550 1.00 90.75 87 SER A CA 1
ATOM 655 C C . SER A 1 87 ? 8.085 2.791 -20.295 1.00 90.75 87 SER A C 1
ATOM 657 O O . SER A 1 87 ? 7.578 1.673 -20.295 1.00 90.75 87 SER A O 1
ATOM 659 N N . PHE A 1 88 ? 7.942 3.648 -19.277 1.00 88.81 88 PHE A N 1
ATOM 660 C CA . PHE A 1 88 ? 7.207 3.333 -18.041 1.00 88.81 88 PHE A CA 1
ATOM 661 C C . PHE A 1 88 ? 5.834 2.693 -18.296 1.00 88.81 88 PHE A C 1
ATOM 663 O O . PHE A 1 88 ? 5.495 1.688 -17.683 1.00 88.81 88 PHE A O 1
ATOM 670 N N . GLY A 1 89 ? 5.072 3.214 -19.265 1.00 90.75 89 GLY A N 1
ATOM 671 C CA . GLY A 1 89 ? 3.783 2.630 -19.643 1.00 90.75 89 GLY A CA 1
ATOM 672 C C .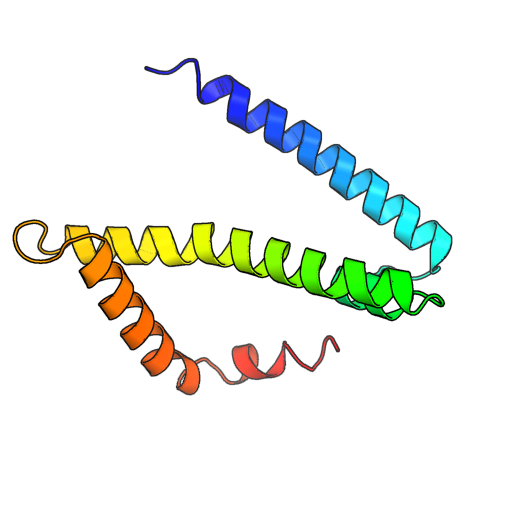 GLY A 1 89 ? 3.911 1.201 -20.184 1.00 90.75 89 GLY A C 1
ATOM 673 O O . GLY A 1 89 ? 3.185 0.313 -19.748 1.00 90.75 89 GLY A O 1
ATOM 674 N N . LYS A 1 90 ? 4.868 0.947 -21.089 1.00 90.94 90 LYS A N 1
ATOM 675 C CA . LYS A 1 90 ? 5.128 -0.407 -21.613 1.00 90.94 90 LYS A CA 1
ATOM 676 C C . LYS A 1 90 ? 5.653 -1.345 -20.523 1.00 90.94 90 LYS A C 1
ATOM 678 O O . LYS A 1 90 ? 5.215 -2.488 -20.462 1.00 90.94 90 LYS A O 1
ATOM 683 N N . GLY A 1 91 ? 6.548 -0.863 -19.662 1.00 91.06 91 GLY A N 1
ATOM 684 C CA . GLY A 1 91 ? 7.057 -1.605 -18.511 1.00 91.06 91 GLY A CA 1
ATOM 685 C C . GLY A 1 91 ? 5.946 -1.974 -17.532 1.00 91.06 91 GLY A C 1
ATOM 686 O O . GLY A 1 91 ? 5.900 -3.112 -17.085 1.00 91.06 91 GLY A O 1
ATOM 687 N N . GLY A 1 92 ? 4.992 -1.070 -17.291 1.00 91.88 92 GLY A N 1
ATOM 688 C CA . GLY A 1 92 ? 3.794 -1.339 -16.496 1.00 91.88 92 GLY A CA 1
ATOM 689 C C . GLY A 1 92 ? 2.894 -2.416 -17.103 1.00 91.88 92 GLY A C 1
ATOM 690 O O . GLY A 1 92 ? 2.475 -3.326 -16.393 1.00 91.88 92 GLY A O 1
ATOM 691 N N . TYR A 1 93 ? 2.642 -2.383 -18.418 1.00 93.50 93 TYR A N 1
ATOM 692 C CA . TYR A 1 93 ? 1.885 -3.454 -19.085 1.00 93.50 93 TYR A CA 1
ATOM 693 C C . TYR A 1 93 ? 2.587 -4.811 -18.986 1.00 93.50 93 TYR A C 1
ATOM 695 O O . TYR A 1 93 ? 1.943 -5.814 -18.688 1.00 93.50 93 TYR A O 1
ATOM 703 N N . ILE A 1 94 ? 3.904 -4.850 -19.200 1.00 90.81 94 ILE A N 1
ATOM 704 C CA . ILE A 1 94 ? 4.685 -6.086 -19.076 1.00 90.81 94 ILE A CA 1
ATOM 705 C C . ILE A 1 94 ? 4.663 -6.586 -17.622 1.00 90.81 94 ILE A C 1
ATOM 707 O O . ILE A 1 94 ? 4.415 -7.768 -17.402 1.00 90.81 94 ILE A O 1
ATOM 711 N N . ALA A 1 95 ? 4.843 -5.699 -16.635 1.00 90.81 95 ALA A N 1
ATOM 712 C CA . ALA A 1 95 ? 4.757 -6.034 -15.212 1.00 90.81 95 ALA A CA 1
ATOM 713 C C . ALA A 1 95 ? 3.392 -6.639 -14.855 1.00 90.81 95 ALA A C 1
ATOM 715 O O . ALA A 1 95 ? 3.337 -7.672 -14.194 1.00 90.81 95 ALA A O 1
ATOM 716 N N . ALA A 1 96 ? 2.299 -6.040 -15.338 1.00 89.94 96 ALA A N 1
ATOM 717 C CA . ALA A 1 96 ? 0.945 -6.539 -15.111 1.00 89.94 96 ALA A CA 1
ATOM 718 C C . ALA A 1 96 ? 0.726 -7.933 -15.722 1.00 89.94 96 ALA A C 1
ATOM 720 O O . ALA A 1 96 ? 0.152 -8.803 -15.071 1.00 89.94 96 ALA A O 1
ATOM 721 N N . ILE A 1 97 ? 1.210 -8.170 -16.947 1.00 92.62 97 ILE A N 1
ATOM 722 C CA . ILE A 1 97 ? 1.097 -9.478 -17.613 1.00 92.62 97 ILE A CA 1
ATOM 723 C C . ILE A 1 97 ? 1.891 -10.543 -16.853 1.00 92.62 97 ILE A C 1
ATOM 725 O O . ILE A 1 97 ? 1.380 -11.636 -16.620 1.00 92.62 97 ILE A O 1
ATOM 729 N N . ILE A 1 98 ? 3.120 -10.227 -16.439 1.00 89.25 98 ILE A N 1
ATOM 730 C CA . ILE A 1 98 ? 3.958 -11.141 -15.655 1.00 89.25 98 ILE A CA 1
ATOM 731 C C . ILE A 1 98 ? 3.293 -11.449 -14.310 1.00 89.25 98 ILE A C 1
ATOM 733 O O . ILE A 1 98 ? 3.205 -12.614 -13.935 1.00 89.25 98 ILE A O 1
ATOM 737 N N . ALA A 1 99 ? 2.772 -10.436 -13.613 1.00 87.06 99 ALA A N 1
ATOM 738 C CA . ALA A 1 99 ? 2.058 -10.623 -12.353 1.00 87.06 99 ALA A CA 1
ATOM 739 C C . ALA A 1 99 ? 0.831 -11.535 -12.521 1.00 87.06 99 ALA A C 1
ATOM 741 O O . ALA A 1 99 ? 0.653 -12.467 -11.741 1.00 87.06 99 ALA A O 1
ATOM 742 N N . LEU A 1 100 ? 0.034 -11.327 -13.576 1.00 87.56 100 LEU A N 1
ATOM 743 C CA . LEU A 1 100 ? -1.120 -12.172 -13.896 1.00 87.56 100 LEU A CA 1
ATOM 744 C C . LEU A 1 100 ? -0.704 -13.621 -14.196 1.00 87.56 100 LEU A C 1
ATOM 746 O O . LEU A 1 100 ? -1.372 -14.555 -13.764 1.00 87.56 100 LEU A O 1
ATOM 750 N N . MET A 1 101 ? 0.398 -13.813 -14.925 1.00 88.38 101 MET A N 1
ATOM 751 C CA . MET A 1 101 ? 0.916 -15.1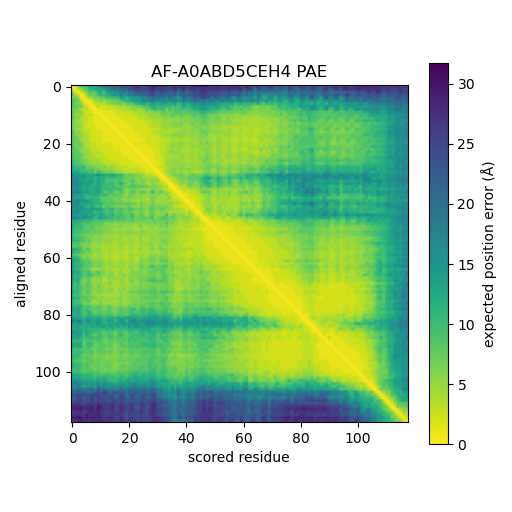45 -15.244 1.00 88.38 101 MET A CA 1
ATOM 752 C C . MET A 1 101 ? 1.494 -15.865 -14.028 1.00 88.38 101 MET A C 1
ATOM 754 O O . MET A 1 101 ? 1.384 -17.082 -13.963 1.00 88.38 101 MET A O 1
ATOM 758 N N . LEU A 1 102 ? 2.100 -15.146 -13.081 1.00 85.19 102 LEU A N 1
ATOM 759 C CA . LEU A 1 102 ? 2.686 -15.725 -11.870 1.00 85.19 102 LEU A CA 1
ATOM 760 C C . LEU A 1 102 ? 1.653 -15.993 -10.772 1.00 85.19 102 LEU A C 1
ATOM 762 O O . LEU A 1 102 ? 1.844 -16.930 -10.002 1.00 85.19 102 LEU A O 1
ATOM 766 N N . TYR A 1 103 ? 0.560 -15.225 -10.720 1.00 82.00 103 TYR A N 1
ATOM 767 C CA . TYR A 1 103 ? -0.527 -15.411 -9.753 1.00 82.00 103 TYR A CA 1
ATOM 768 C C . TYR A 1 103 ? -1.004 -16.874 -9.601 1.00 82.00 103 TYR A C 1
ATOM 770 O O . TYR A 1 103 ? -1.045 -17.351 -8.469 1.00 82.00 103 TYR A O 1
ATOM 778 N N . PRO A 1 104 ? -1.290 -17.642 -10.675 1.00 83.06 104 PRO A N 1
ATOM 779 C CA . PRO A 1 104 ? -1.713 -19.042 -10.549 1.00 83.06 104 PRO A CA 1
ATOM 780 C C . PRO A 1 104 ? -0.622 -20.000 -10.042 1.00 83.06 104 PRO A C 1
ATOM 782 O O . PRO A 1 104 ? -0.945 -21.107 -9.623 1.00 83.06 104 PRO A O 1
ATOM 785 N N . PHE A 1 105 ? 0.654 -19.606 -10.086 1.00 79.69 105 PHE A N 1
ATOM 786 C CA . PHE A 1 105 ? 1.783 -20.402 -9.587 1.00 79.69 105 PHE A CA 1
ATOM 787 C C . PHE A 1 105 ? 2.258 -19.952 -8.203 1.00 79.69 105 PHE A C 1
ATOM 789 O O . PHE A 1 105 ? 3.243 -20.491 -7.691 1.00 79.69 105 PHE A O 1
ATOM 796 N N . ALA A 1 1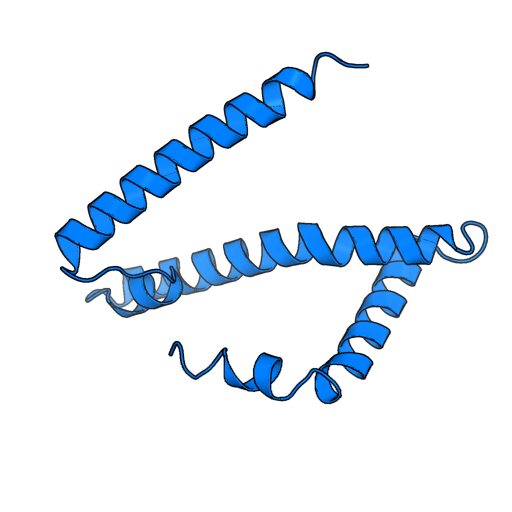06 ? 1.591 -18.962 -7.599 1.00 75.75 106 ALA A N 1
ATOM 797 C CA . ALA A 1 106 ? 1.866 -18.575 -6.229 1.00 75.75 106 ALA A CA 1
ATOM 798 C C . ALA A 1 106 ? 1.663 -19.797 -5.310 1.00 75.75 106 ALA A C 1
ATOM 800 O O . ALA A 1 106 ? 0.729 -20.575 -5.532 1.00 75.75 10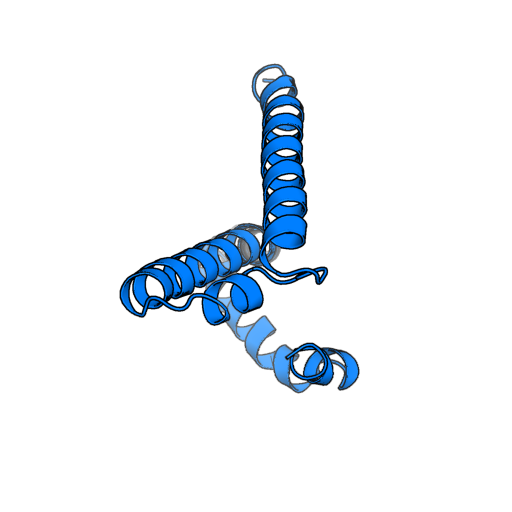6 ALA A O 1
ATOM 801 N N . PRO A 1 107 ? 2.531 -20.004 -4.299 1.00 74.56 107 PRO A N 1
ATOM 802 C CA . PRO A 1 107 ? 2.390 -21.113 -3.365 1.00 74.56 107 PRO A CA 1
ATOM 803 C C . PRO A 1 107 ? 0.963 -21.171 -2.829 1.00 74.56 107 PRO A C 1
ATOM 805 O O . PRO A 1 107 ? 0.391 -20.136 -2.497 1.00 74.56 107 PRO A O 1
ATOM 808 N N . SER A 1 108 ? 0.394 -22.366 -2.695 1.00 61.22 108 SER A N 1
ATOM 809 C CA . SER A 1 108 ? -0.977 -22.522 -2.202 1.00 61.22 108 SER A CA 1
ATOM 810 C C . SER A 1 108 ? -1.178 -21.931 -0.798 1.00 61.22 108 SER A C 1
ATOM 812 O O . SER A 1 108 ? -2.292 -21.568 -0.443 1.00 61.22 108 SER A O 1
ATOM 814 N N . SER A 1 109 ? -0.110 -21.750 -0.013 1.00 53.97 109 SER A N 1
ATOM 815 C CA . SER A 1 109 ? -0.141 -20.970 1.229 1.00 53.97 109 SER A CA 1
ATOM 816 C C . SER A 1 109 ? -0.438 -19.482 0.996 1.00 53.97 109 SER A C 1
ATOM 818 O O . SER A 1 109 ? -1.204 -18.905 1.750 1.00 53.97 109 SER A O 1
ATOM 820 N N . ALA A 1 110 ? 0.060 -18.874 -0.083 1.00 54.62 110 ALA A N 1
ATOM 821 C CA . ALA A 1 110 ? -0.220 -17.483 -0.449 1.00 54.62 110 ALA A CA 1
ATOM 822 C C . ALA A 1 110 ? -1.652 -17.271 -0.981 1.00 54.62 110 ALA A C 1
ATOM 824 O O . ALA A 1 110 ? -2.186 -16.170 -0.887 1.00 54.62 110 ALA A O 1
ATOM 825 N N . SER A 1 111 ? -2.289 -18.314 -1.524 1.00 48.53 111 SER A N 1
ATOM 826 C CA . SER A 1 111 ? -3.681 -18.265 -1.999 1.00 48.53 111 SER A CA 1
ATOM 827 C C . SER A 1 111 ? -4.728 -18.619 -0.935 1.00 48.53 111 SER A C 1
ATOM 829 O O . SER A 1 111 ? -5.909 -18.370 -1.155 1.00 48.53 111 SER A O 1
ATOM 831 N N . ILE A 1 112 ? -4.320 -19.219 0.190 1.00 47.78 112 ILE A N 1
ATOM 832 C CA . ILE A 1 112 ? -5.223 -19.702 1.255 1.00 47.78 112 ILE A CA 1
ATOM 833 C C . ILE A 1 112 ? -5.259 -18.753 2.471 1.00 47.78 112 ILE A C 1
ATOM 835 O O . ILE A 1 112 ? -6.251 -18.746 3.195 1.00 47.78 112 ILE A O 1
ATOM 839 N N . GLU A 1 113 ? -4.269 -17.870 2.650 1.00 50.88 113 GLU A N 1
ATOM 840 C CA . GLU A 1 113 ? -4.330 -16.818 3.681 1.00 50.88 113 GLU A CA 1
ATOM 841 C C . GLU A 1 113 ? -5.367 -15.692 3.469 1.00 50.88 113 GLU A C 1
ATOM 843 O O . GLU A 1 113 ? -5.853 -15.190 4.482 1.00 50.88 113 GLU A O 1
ATOM 848 N N . PRO A 1 114 ? -5.809 -15.296 2.251 1.00 50.44 114 PRO A N 1
ATOM 849 C CA . PRO A 1 114 ? -6.823 -14.245 2.135 1.00 50.44 114 PRO A CA 1
ATOM 850 C C . PRO A 1 114 ? -8.225 -14.695 2.579 1.00 50.44 114 PRO A C 1
ATOM 852 O O . PRO A 1 114 ? -9.127 -13.868 2.598 1.00 50.44 114 PRO A O 1
ATOM 855 N N . VAL A 1 115 ? -8.431 -15.981 2.909 1.00 41.78 115 VAL A N 1
ATOM 856 C CA . VAL A 1 115 ? -9.739 -16.539 3.309 1.00 41.78 115 VAL A CA 1
ATOM 857 C C . VAL A 1 115 ? -9.726 -17.128 4.722 1.00 41.78 115 VAL A C 1
ATOM 859 O O . VAL A 1 115 ? -10.766 -17.147 5.364 1.00 41.78 115 VAL A O 1
ATOM 862 N N . SER A 1 116 ? -8.578 -17.562 5.259 1.00 36.00 116 SER A N 1
ATOM 863 C CA . SER A 1 116 ? -8.491 -18.009 6.662 1.00 36.00 116 SER A CA 1
ATOM 864 C C . SER A 1 116 ? -8.417 -16.862 7.682 1.00 36.00 116 SER A C 1
ATOM 866 O O . SER A 1 116 ? -8.400 -17.125 8.882 1.00 36.00 116 SER A O 1
ATOM 868 N N . MET A 1 117 ? -8.332 -15.614 7.207 1.00 38.94 117 MET A N 1
ATOM 869 C CA . MET A 1 117 ? -8.501 -14.384 7.995 1.00 38.94 117 MET A CA 1
ATOM 870 C C . MET A 1 117 ? -9.818 -13.635 7.677 1.00 38.94 117 MET A C 1
ATOM 872 O O . MET A 1 117 ? -10.036 -12.556 8.232 1.00 38.94 117 MET A O 1
ATOM 876 N N . LEU A 1 118 ? -10.684 -14.182 6.805 1.00 38.16 118 LEU A N 1
ATOM 877 C CA . LEU A 1 118 ? -12.101 -13.785 6.712 1.00 38.16 118 LEU A CA 1
ATOM 878 C C . LEU A 1 118 ? -12.900 -14.439 7.844 1.00 38.16 118 LEU A C 1
ATOM 880 O O . LEU A 1 118 ? -13.904 -13.819 8.256 1.00 38.16 118 LEU A O 1
#